Protein AF-A0A8C6GJ95-F1 (afdb_monomer)

Foldseek 3Di:
DDPDDDDDPCPPVVDDDPVVVVVCVVVCPPVDDDDPDPVVVVVVVVPVVPDPCCVPVVVVCCVVVPNDPPPDPDD

Mean predicted aligned error: 14.55 Å

Organism: Mus spicilegus (NCBI:txid10103)

Secondary structure (DSSP, 8-state):
--------TTHHHHS--HHHHHHHHHHTTTTSPPPS-HHHHHHHHHHHHS-THHHHHHHHHHHHTTTT-SS----

InterPro domains:
  IPR000175 Sodium:neurotransmitter symporter [PF00209] (32-68)
  IPR000175 Sodium:neurotransmitter symporter [PS50267] (31-75)
  IPR000175 Sodium:neurotransmitter sympo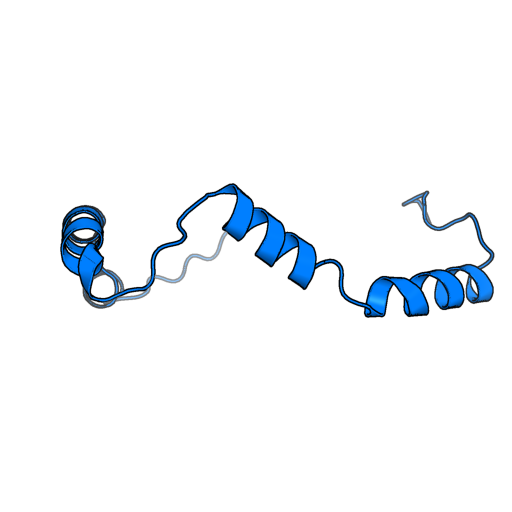rter [PTHR11616] (25-69)
  IPR037272 Sodium:neurotransmitter symporter superfamily [SSF161070] (32-68)

Structure (mmCIF, N/CA/C/O backbone):
data_AF-A0A8C6GJ95-F1
#
_entry.id   AF-A0A8C6GJ95-F1
#
loop_
_atom_site.group_PDB
_atom_site.id
_atom_site.type_symbol
_atom_site.label_atom_id
_atom_site.label_alt_id
_atom_site.label_comp_id
_atom_site.label_asym_id
_atom_site.label_entity_id
_atom_site.label_seq_id
_atom_site.pdbx_PDB_ins_code
_atom_site.Cartn_x
_atom_site.Cartn_y
_atom_site.Cartn_z
_atom_site.occupancy
_atom_site.B_iso_or_equiv
_atom_site.auth_seq_id
_atom_site.auth_comp_id
_atom_site.auth_asym_id
_atom_site.auth_atom_id
_atom_site.pdbx_PDB_model_num
ATOM 1 N N . MET A 1 1 ? -12.890 -30.218 -10.795 1.00 50.22 1 MET A N 1
ATOM 2 C CA . MET A 1 1 ? -11.908 -29.484 -9.969 1.00 50.22 1 MET A CA 1
ATOM 3 C C . MET A 1 1 ? -12.636 -29.021 -8.715 1.00 50.22 1 MET A C 1
ATOM 5 O O . MET A 1 1 ? -13.455 -28.118 -8.806 1.00 50.22 1 MET A O 1
ATOM 9 N N . VAL A 1 2 ? -12.491 -29.742 -7.600 1.00 64.69 2 VAL A N 1
ATOM 10 C CA . VAL A 1 2 ? -13.297 -29.521 -6.385 1.00 64.69 2 VAL A CA 1
ATOM 11 C C . VAL A 1 2 ? -12.524 -28.580 -5.464 1.00 64.69 2 VAL A C 1
ATOM 13 O O . VAL A 1 2 ? -11.375 -28.859 -5.130 1.00 64.69 2 VAL A O 1
ATOM 16 N N . ARG A 1 3 ? -13.122 -27.445 -5.094 1.00 63.41 3 ARG A N 1
ATOM 17 C CA . ARG A 1 3 ? -12.523 -26.484 -4.1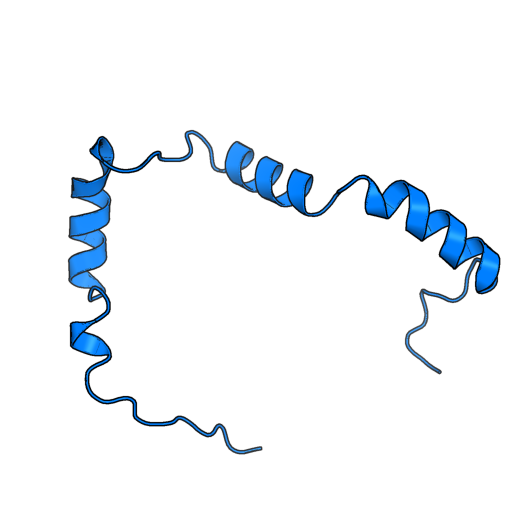60 1.00 63.41 3 ARG A CA 1
ATOM 18 C C . ARG A 1 3 ? -12.532 -27.111 -2.763 1.00 63.41 3 ARG A C 1
ATOM 20 O O . ARG A 1 3 ? -13.578 -27.166 -2.125 1.00 63.41 3 ARG A O 1
ATOM 27 N N . LEU A 1 4 ? -11.386 -27.613 -2.309 1.00 71.75 4 LEU A N 1
ATOM 28 C CA . LEU A 1 4 ? -11.204 -28.064 -0.929 1.00 71.75 4 LEU A CA 1
ATOM 29 C C . LEU A 1 4 ? -11.241 -26.836 -0.012 1.00 71.75 4 LEU A C 1
ATOM 31 O O . LEU A 1 4 ? -10.290 -26.058 0.030 1.00 71.75 4 LEU A O 1
ATOM 35 N N . VAL A 1 5 ? -12.362 -26.639 0.682 1.00 74.94 5 VAL A N 1
ATOM 36 C CA . VAL A 1 5 ? -12.491 -25.649 1.756 1.00 74.94 5 VAL A CA 1
ATOM 37 C C . VAL A 1 5 ? -12.336 -26.400 3.071 1.00 74.94 5 VAL A C 1
ATOM 39 O O . VAL A 1 5 ? -13.191 -27.207 3.428 1.00 74.94 5 VAL A O 1
ATOM 42 N N . LEU A 1 6 ? -11.221 -26.172 3.763 1.00 80.81 6 LEU A N 1
ATOM 43 C CA . LEU A 1 6 ? -10.996 -26.729 5.092 1.00 80.81 6 LEU A CA 1
ATOM 44 C C . LEU A 1 6 ? -11.806 -25.911 6.113 1.00 80.81 6 LEU A C 1
ATOM 46 O O . LEU A 1 6 ? -11.621 -24.692 6.166 1.00 80.81 6 LEU A O 1
ATOM 50 N N . PRO A 1 7 ? -12.694 -26.529 6.912 1.00 79.44 7 PRO A N 1
ATOM 51 C CA . PRO A 1 7 ? -13.355 -25.829 8.004 1.00 79.44 7 PRO A CA 1
ATOM 52 C C . PRO A 1 7 ? -12.307 -25.481 9.068 1.00 79.44 7 PRO A C 1
ATOM 54 O O . PRO A 1 7 ? -11.681 -26.373 9.638 1.00 79.44 7 PRO A O 1
ATOM 57 N N . ASN A 1 8 ? -12.090 -24.184 9.300 1.00 81.19 8 ASN A N 1
ATOM 58 C CA . ASN A 1 8 ? -11.166 -23.680 10.313 1.00 81.19 8 ASN A CA 1
ATOM 59 C C . ASN A 1 8 ? -11.964 -23.205 11.542 1.00 81.19 8 ASN A C 1
ATOM 61 O O . ASN A 1 8 ? -12.540 -22.114 11.494 1.00 81.19 8 ASN A O 1
ATOM 65 N N . PRO A 1 9 ? -12.062 -24.010 12.614 1.00 82.88 9 PRO A N 1
ATOM 66 C CA . PRO A 1 9 ? -12.802 -23.624 13.810 1.00 82.88 9 PRO A CA 1
ATOM 67 C C . PRO A 1 9 ? -12.097 -22.463 14.534 1.00 82.88 9 PRO A C 1
ATOM 69 O O . PRO A 1 9 ? -10.882 -22.490 14.719 1.00 82.88 9 PRO A O 1
ATOM 72 N N . GLY A 1 10 ? -12.858 -21.439 14.936 1.00 79.06 10 GLY A N 1
ATOM 73 C CA . GLY A 1 10 ? -12.342 -20.268 15.665 1.00 79.06 10 GLY A CA 1
ATOM 74 C C . GLY A 1 10 ? -11.815 -19.123 14.790 1.00 79.06 10 GLY A C 1
ATOM 75 O O . GLY A 1 10 ? -11.156 -18.219 15.294 1.00 79.06 10 GLY A O 1
ATOM 76 N N . LEU A 1 11 ? -12.079 -19.136 13.479 1.00 81.19 11 LEU A N 1
ATOM 77 C CA . LEU A 1 11 ? -11.708 -18.029 12.587 1.00 81.19 11 LEU A CA 1
ATOM 78 C C . LEU A 1 11 ? -12.434 -16.720 12.947 1.00 81.19 11 LEU A C 1
ATOM 80 O O . LEU A 1 11 ? -11.830 -15.652 12.896 1.00 81.19 11 LEU A O 1
ATOM 84 N N . GLU A 1 12 ? -13.701 -16.835 13.335 1.00 78.56 12 GLU A N 1
ATOM 85 C CA . GLU A 1 12 ? -14.599 -15.718 13.657 1.00 78.56 12 GLU A CA 1
ATOM 86 C C . GLU A 1 12 ? -14.191 -14.976 14.938 1.00 78.56 12 GLU A C 1
ATOM 88 O O . GLU A 1 12 ? -14.459 -13.793 15.063 1.00 78.56 12 GLU A O 1
ATOM 93 N N . GLU A 1 13 ? -13.490 -15.639 15.863 1.00 79.62 13 GLU A N 1
ATOM 94 C CA . GLU A 1 13 ? -12.997 -15.018 17.103 1.00 79.62 13 GLU A CA 1
ATOM 95 C C . GLU A 1 13 ? -11.634 -14.324 16.906 1.00 79.62 13 GLU A C 1
ATOM 97 O O . GLU A 1 13 ? -11.220 -13.489 17.705 1.00 79.62 13 GLU A O 1
ATOM 102 N N . ARG A 1 14 ? -10.900 -14.669 15.837 1.00 82.44 14 ARG A N 1
ATOM 103 C CA . ARG A 1 14 ? -9.537 -14.162 15.585 1.00 82.44 14 ARG A CA 1
ATOM 104 C C . ARG A 1 14 ? -9.488 -12.923 14.702 1.00 82.44 14 ARG A C 1
ATOM 106 O O . ARG A 1 14 ? -8.475 -12.224 14.720 1.00 82.44 14 ARG A O 1
ATOM 113 N N . ILE A 1 15 ? -10.501 -12.711 13.871 1.00 86.50 15 ILE A N 1
ATOM 114 C CA . ILE A 1 15 ? -10.547 -11.628 12.887 1.00 86.50 15 ILE A CA 1
ATOM 115 C C . ILE A 1 15 ? -11.755 -10.756 13.225 1.00 86.50 15 ILE A C 1
ATOM 117 O O . ILE A 1 15 ? -12.805 -11.321 13.520 1.00 86.50 15 ILE A O 1
ATOM 121 N N . PRO A 1 16 ? -11.636 -9.418 13.154 1.00 84.50 16 PRO A N 1
ATOM 122 C CA . PRO A 1 16 ? -12.785 -8.541 13.320 1.00 84.50 16 PRO A CA 1
ATOM 123 C C . PRO A 1 16 ? -13.916 -8.924 12.363 1.00 84.50 16 PRO A C 1
ATOM 125 O O . PRO A 1 16 ? -13.682 -9.173 11.174 1.00 84.50 16 PRO A O 1
ATOM 128 N N . SER A 1 17 ? -15.136 -8.956 12.886 1.00 84.19 17 SER A N 1
ATOM 129 C CA . SER A 1 17 ? -16.346 -9.099 12.079 1.00 84.19 17 SER A CA 1
ATOM 130 C C . SER A 1 17 ? -16.580 -7.851 11.217 1.00 84.19 17 SER A C 1
ATOM 132 O O . SER A 1 17 ? -16.005 -6.789 11.455 1.00 84.19 17 SER A O 1
ATOM 134 N N . LEU A 1 18 ? -17.415 -7.969 10.180 1.00 83.81 18 LEU A N 1
ATOM 135 C CA . LEU A 1 18 ? -17.672 -6.862 9.251 1.00 83.81 18 LEU A CA 1
ATOM 136 C C . LEU A 1 18 ? -18.223 -5.619 9.967 1.00 83.81 18 LEU A C 1
ATOM 138 O O . LEU A 1 18 ? -17.789 -4.509 9.673 1.00 83.81 18 LEU A O 1
ATOM 142 N N . ASP A 1 19 ? -19.118 -5.820 10.933 1.00 83.88 19 ASP A N 1
ATOM 143 C CA . ASP A 1 19 ? -19.694 -4.740 11.737 1.00 83.88 19 ASP A CA 1
ATOM 144 C C . ASP A 1 19 ? -18.646 -4.080 12.652 1.00 83.88 19 ASP A C 1
ATOM 146 O O . ASP A 1 19 ? -18.656 -2.866 12.855 1.00 83.88 19 ASP A O 1
ATOM 150 N N . 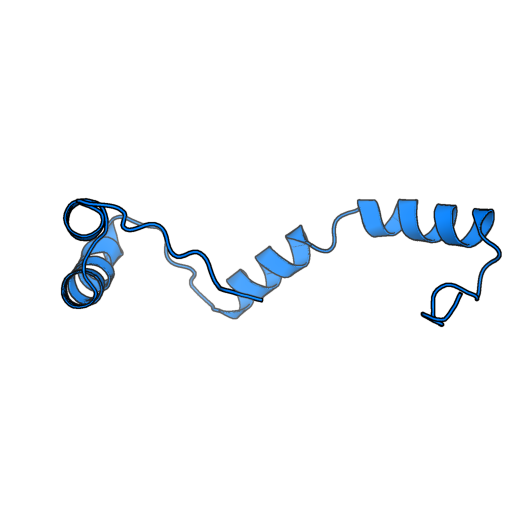GLU A 1 20 ? -17.691 -4.856 13.172 1.00 84.75 20 GLU A N 1
ATOM 151 C CA . GLU A 1 20 ? -16.589 -4.327 13.983 1.00 84.75 20 GLU A CA 1
ATOM 152 C C . GLU A 1 20 ? -15.577 -3.538 13.145 1.00 84.75 20 GLU A C 1
ATOM 154 O O . GLU A 1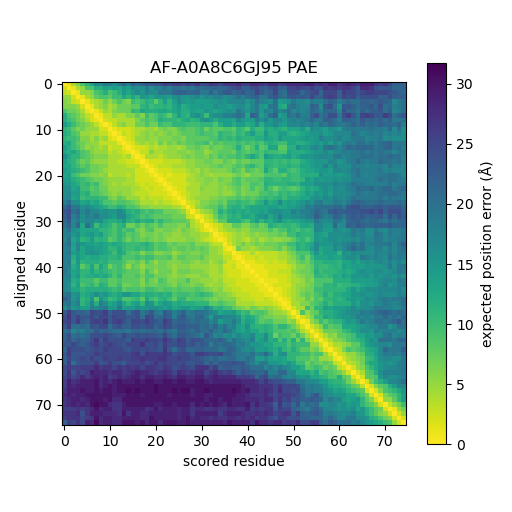 20 ? -15.003 -2.570 13.643 1.00 84.75 20 GLU A O 1
ATOM 159 N N . LEU A 1 21 ? -15.373 -3.890 11.869 1.00 85.19 21 LEU A N 1
ATOM 160 C CA . LEU A 1 21 ? -14.469 -3.154 10.978 1.00 85.19 21 LEU A CA 1
ATOM 161 C C . LEU A 1 21 ? -14.899 -1.693 10.796 1.00 85.19 21 LEU A C 1
ATOM 163 O O . LEU A 1 21 ? -14.043 -0.811 10.845 1.00 85.19 21 LEU A O 1
ATOM 167 N N . GLU A 1 22 ? -16.198 -1.413 10.649 1.00 83.25 22 GLU A N 1
ATOM 168 C CA . GLU A 1 22 ? -16.700 -0.035 10.508 1.00 83.25 22 GLU A CA 1
ATOM 169 C C . GLU A 1 22 ? -16.422 0.812 11.763 1.00 83.25 22 GLU A C 1
ATOM 171 O O . GLU A 1 22 ? -16.112 2.006 11.676 1.00 83.25 22 GLU A O 1
ATOM 176 N N . VAL A 1 23 ? -16.493 0.188 12.943 1.00 84.94 23 VAL A N 1
ATOM 177 C CA . VAL A 1 23 ? -16.183 0.832 14.226 1.00 84.94 23 VAL A CA 1
ATOM 178 C C . VAL A 1 23 ? -14.678 1.079 14.348 1.00 84.94 23 VAL A C 1
ATOM 180 O O . VAL A 1 23 ? -14.259 2.198 14.653 1.00 84.94 23 VAL A O 1
ATOM 183 N N . ILE A 1 24 ? -13.860 0.072 14.030 1.00 83.56 24 ILE A N 1
ATOM 184 C CA . ILE A 1 24 ? -12.395 0.148 14.081 1.00 83.56 24 ILE A CA 1
ATOM 185 C C . ILE A 1 24 ? -11.867 1.204 13.102 1.00 83.56 24 ILE A C 1
ATOM 187 O O . ILE A 1 24 ? -11.013 1.998 13.479 1.00 83.56 24 ILE A O 1
ATOM 191 N N . GLU A 1 25 ? -12.389 1.303 11.875 1.00 80.19 25 GLU A N 1
ATOM 192 C CA . GLU A 1 25 ? -11.957 2.326 10.903 1.00 80.19 25 GLU A CA 1
ATOM 193 C C . GLU A 1 25 ? -12.166 3.764 11.410 1.00 80.19 25 GLU A C 1
ATOM 195 O O . GLU A 1 25 ? -11.386 4.684 11.092 1.00 80.19 25 GLU A O 1
ATOM 200 N N . LYS A 1 26 ? -13.220 3.954 12.210 1.00 79.06 26 LYS A N 1
ATOM 201 C CA . LYS A 1 26 ? -13.571 5.225 12.841 1.00 79.06 26 LYS A CA 1
ATOM 202 C C . LYS A 1 26 ? -12.696 5.515 14.064 1.00 79.06 26 LYS A C 1
ATOM 204 O O . LYS A 1 26 ? -12.252 6.653 14.212 1.00 79.06 26 LYS A O 1
ATOM 209 N N . GLU A 1 27 ? -12.404 4.512 14.892 1.00 78.38 27 GLU A N 1
ATOM 210 C CA . GLU A 1 27 ? -11.545 4.642 16.081 1.00 78.38 27 GLU A CA 1
ATOM 211 C C . GLU A 1 27 ? -10.047 4.744 15.735 1.00 78.38 27 GLU A C 1
ATOM 213 O O . GLU A 1 27 ? -9.318 5.553 16.311 1.00 78.38 27 GLU A O 1
ATOM 218 N N . GLU A 1 28 ? -9.576 4.011 14.724 1.00 73.25 28 GLU A N 1
ATOM 219 C CA . GLU A 1 28 ? -8.172 3.994 14.292 1.00 73.25 28 GLU A CA 1
ATOM 220 C C . GLU A 1 28 ? -7.743 5.263 13.541 1.00 73.25 28 GLU A C 1
ATOM 222 O O . GLU A 1 28 ? -6.576 5.389 13.161 1.00 73.25 28 GLU A O 1
ATOM 227 N N . ALA A 1 29 ? -8.635 6.248 13.380 1.00 63.56 29 ALA A N 1
ATOM 228 C CA . ALA A 1 29 ? -8.316 7.554 12.801 1.00 63.56 29 ALA A CA 1
ATOM 229 C C . ALA A 1 29 ? -7.178 8.297 13.527 1.00 63.56 29 ALA A C 1
ATOM 231 O O . ALA A 1 29 ? -6.532 9.137 12.907 1.00 63.56 29 ALA A O 1
ATOM 232 N N . GLY A 1 30 ? -6.917 7.978 14.801 1.00 65.88 30 GLY A N 1
ATOM 233 C CA . GLY A 1 30 ? -5.801 8.536 15.575 1.00 65.88 30 GLY A CA 1
ATOM 234 C C . GLY A 1 30 ? -4.630 7.581 15.831 1.00 65.88 30 GLY A C 1
ATOM 235 O O . GLY A 1 30 ? -3.572 8.037 16.255 1.00 65.88 30 GLY A O 1
ATOM 236 N N . SER A 1 31 ? -4.795 6.273 15.599 1.00 72.31 31 SER A N 1
ATOM 237 C CA . SER A 1 31 ? -3.788 5.257 15.951 1.00 72.31 31 SER A CA 1
ATOM 238 C C . SER A 1 31 ? -2.967 4.781 14.751 1.00 72.31 31 SER A C 1
ATOM 240 O O . SER A 1 31 ? -1.778 4.492 14.909 1.00 72.31 31 SER A O 1
ATOM 242 N N . ARG A 1 32 ? -3.559 4.731 13.547 1.00 75.12 32 ARG A N 1
ATOM 243 C CA . ARG A 1 32 ? -2.870 4.269 12.333 1.00 75.12 32 ARG A CA 1
ATOM 244 C C . ARG A 1 32 ? -2.642 5.401 11.333 1.00 75.12 32 ARG A C 1
ATOM 246 O O . ARG A 1 32 ? -3.550 6.200 11.106 1.00 75.12 32 ARG A O 1
ATOM 253 N N . PRO A 1 33 ? -1.467 5.453 10.679 1.00 77.81 33 PRO A N 1
ATOM 254 C CA . PRO A 1 33 ? -1.241 6.393 9.590 1.00 77.81 33 PRO A CA 1
ATOM 255 C C . PRO A 1 33 ? -2.184 6.064 8.424 1.00 77.81 33 PRO A C 1
ATOM 257 O O . PRO A 1 33 ? -2.164 4.954 7.888 1.00 77.81 33 PRO A O 1
ATOM 260 N N . LYS A 1 34 ? -3.024 7.032 8.045 1.00 79.25 34 LYS A N 1
ATOM 261 C CA . LYS A 1 34 ? -3.896 6.964 6.865 1.00 79.25 34 LYS A CA 1
ATOM 262 C C . LYS A 1 34 ? -3.184 7.608 5.673 1.00 79.25 34 LYS A C 1
ATOM 264 O O . LYS A 1 34 ? -2.392 8.529 5.841 1.00 79.25 34 LYS A O 1
ATOM 269 N N . TRP A 1 35 ? -3.456 7.116 4.468 1.00 80.94 35 TRP A N 1
ATOM 270 C CA . TRP A 1 35 ? -2.978 7.759 3.242 1.00 80.94 35 TRP A CA 1
ATOM 271 C C . TRP A 1 35 ? -3.805 9.017 2.972 1.00 80.94 35 TRP A C 1
ATOM 273 O O . TRP A 1 35 ? -5.030 8.927 2.907 1.00 80.94 35 TRP A O 1
ATOM 283 N N . ASP A 1 36 ? -3.151 10.161 2.754 1.00 76.94 36 ASP A N 1
ATOM 284 C CA . ASP A 1 36 ? -3.846 11.428 2.478 1.00 76.94 36 ASP A CA 1
ATOM 285 C C . ASP A 1 36 ? -4.596 11.399 1.140 1.00 76.94 36 ASP A C 1
ATOM 287 O O . ASP A 1 36 ? -5.645 12.020 0.975 1.00 76.94 36 ASP A O 1
ATOM 291 N N . ASN A 1 37 ? -4.057 10.678 0.150 1.00 83.81 37 ASN A N 1
ATOM 292 C CA . ASN A 1 37 ? -4.656 10.584 -1.175 1.00 83.81 37 ASN A CA 1
ATOM 293 C C . ASN A 1 37 ? -4.497 9.178 -1.765 1.00 83.81 37 ASN A C 1
ATOM 295 O O . ASN A 1 37 ? -3.411 8.594 -1.758 1.00 83.81 37 ASN A O 1
ATOM 299 N N . LYS A 1 38 ? -5.566 8.676 -2.393 1.00 81.06 38 LYS A N 1
ATOM 300 C CA . LYS A 1 38 ? -5.558 7.445 -3.196 1.00 81.06 38 LYS A CA 1
ATOM 301 C C . LYS A 1 38 ? -4.447 7.450 -4.252 1.00 81.06 38 LYS A C 1
ATOM 303 O O . LYS A 1 38 ? -3.860 6.408 -4.527 1.00 81.06 38 LYS A O 1
ATOM 308 N N . ALA A 1 39 ? -4.117 8.617 -4.808 1.00 81.88 39 ALA A N 1
ATOM 309 C CA . ALA A 1 39 ? -3.011 8.763 -5.749 1.00 81.88 39 ALA A CA 1
ATOM 310 C C . ALA A 1 39 ? -1.643 8.443 -5.118 1.00 81.88 39 ALA A C 1
ATOM 312 O O . ALA A 1 39 ? -0.838 7.778 -5.761 1.00 81.88 39 ALA A O 1
ATOM 313 N N . GLN A 1 40 ? -1.385 8.849 -3.867 1.00 82.56 40 GLN A N 1
ATOM 314 C CA . GLN A 1 40 ? -0.129 8.534 -3.168 1.00 82.56 40 GLN A CA 1
ATOM 315 C C . GLN A 1 40 ? 0.016 7.029 -2.931 1.00 82.56 40 GLN A C 1
ATOM 317 O O . GLN A 1 40 ? 1.094 6.476 -3.143 1.00 82.56 40 GLN A O 1
ATOM 322 N N . TYR A 1 41 ? -1.080 6.358 -2.565 1.00 84.88 41 TYR A N 1
ATOM 323 C CA . TYR A 1 41 ? -1.105 4.902 -2.431 1.00 84.88 41 TYR A CA 1
ATOM 324 C C . TYR A 1 41 ? -0.766 4.218 -3.762 1.00 84.88 41 TYR A C 1
ATOM 326 O O . TYR A 1 41 ? 0.161 3.413 -3.832 1.00 84.88 41 TYR A O 1
ATOM 334 N N . MET A 1 42 ? -1.449 4.609 -4.844 1.00 85.25 42 MET A N 1
ATOM 335 C CA . MET A 1 42 ? -1.210 4.044 -6.177 1.00 85.25 42 MET A CA 1
ATOM 336 C C . MET A 1 42 ? 0.226 4.288 -6.655 1.00 85.25 42 MET A C 1
ATOM 338 O O . MET A 1 42 ? 0.873 3.363 -7.139 1.00 85.25 42 MET A O 1
ATOM 342 N N . LEU A 1 43 ? 0.750 5.505 -6.486 1.00 82.19 43 LEU A N 1
ATOM 343 C CA . LEU A 1 43 ? 2.127 5.854 -6.847 1.00 82.19 43 LEU A CA 1
ATOM 344 C C . LEU A 1 43 ? 3.154 5.069 -6.023 1.00 82.19 43 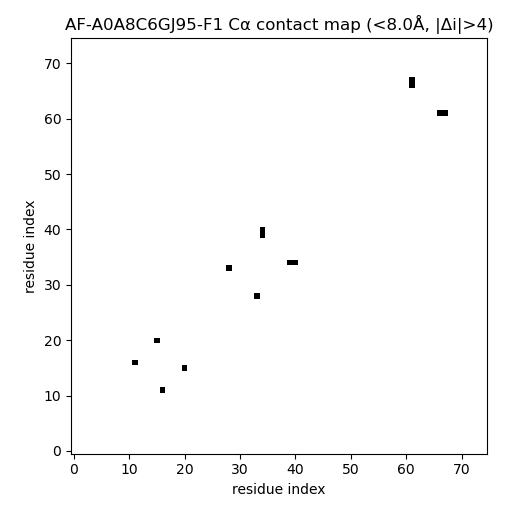LEU A C 1
ATOM 346 O O . LEU A 1 43 ? 4.162 4.645 -6.578 1.00 82.19 43 LEU A O 1
ATOM 350 N N . THR A 1 44 ? 2.890 4.815 -4.738 1.00 85.44 44 THR A N 1
ATOM 351 C CA . THR A 1 44 ? 3.768 3.998 -3.882 1.00 85.44 44 THR A CA 1
ATOM 352 C C . THR A 1 44 ? 3.794 2.543 -4.348 1.00 85.44 44 THR A C 1
ATOM 354 O O . THR A 1 44 ? 4.868 1.963 -4.497 1.00 85.44 44 THR A O 1
ATOM 357 N N . CYS A 1 45 ? 2.630 1.961 -4.657 1.00 83.19 45 CYS A N 1
ATOM 358 C CA . CYS A 1 45 ? 2.546 0.605 -5.199 1.00 83.19 45 CYS A CA 1
ATOM 359 C C . CYS A 1 45 ? 3.238 0.490 -6.565 1.00 83.19 45 CYS A C 1
ATOM 361 O O . CYS A 1 45 ? 3.990 -0.452 -6.799 1.00 83.19 45 CYS A O 1
ATOM 363 N N . VAL A 1 46 ? 3.022 1.456 -7.463 1.00 82.81 46 VAL A N 1
ATOM 364 C CA . VAL A 1 46 ? 3.661 1.470 -8.787 1.00 82.81 46 VAL A CA 1
ATOM 365 C C . VAL A 1 46 ? 5.169 1.676 -8.661 1.00 82.81 46 VAL A C 1
ATOM 367 O O . VAL A 1 46 ? 5.922 0.964 -9.315 1.00 82.81 46 VAL A O 1
ATOM 370 N N . GLY A 1 47 ? 5.628 2.574 -7.789 1.00 80.69 47 GLY A N 1
ATOM 371 C CA . GLY A 1 47 ?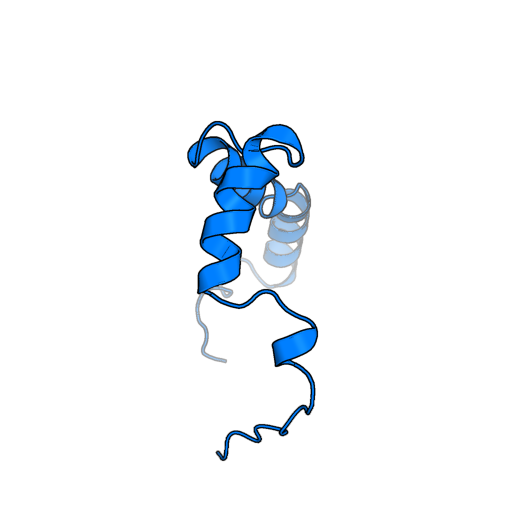 7.051 2.772 -7.509 1.00 80.69 47 GLY A CA 1
ATOM 372 C C . GLY A 1 47 ? 7.724 1.529 -6.919 1.00 80.69 47 GLY A C 1
ATOM 373 O O . GLY A 1 47 ? 8.869 1.241 -7.253 1.00 80.69 47 GLY A O 1
ATOM 374 N N . PHE A 1 48 ? 7.004 0.747 -6.107 1.00 76.62 48 PHE A N 1
ATOM 375 C CA . PHE A 1 48 ? 7.480 -0.547 -5.613 1.00 76.62 48 PHE A CA 1
ATOM 376 C C . PHE A 1 48 ? 7.572 -1.602 -6.729 1.00 76.62 48 PHE A C 1
ATOM 378 O O . PHE A 1 48 ? 8.566 -2.320 -6.827 1.00 76.62 48 PHE A O 1
ATOM 385 N N . CYS A 1 49 ? 6.563 -1.685 -7.599 1.00 73.00 49 CYS A N 1
ATOM 386 C CA . CYS A 1 49 ? 6.534 -2.650 -8.701 1.00 73.00 49 CYS A CA 1
ATOM 387 C C . CYS A 1 49 ? 7.521 -2.307 -9.830 1.00 73.00 49 CYS A C 1
ATOM 389 O O . CYS A 1 49 ? 8.071 -3.200 -10.476 1.00 73.00 49 CYS A O 1
ATOM 391 N N . VAL A 1 50 ? 7.759 -1.020 -10.081 1.00 70.25 50 VAL A N 1
ATOM 392 C CA . VAL A 1 50 ? 8.677 -0.518 -11.112 1.00 70.25 50 VAL A CA 1
ATOM 393 C C . VAL A 1 50 ? 10.027 -0.198 -10.463 1.00 70.25 50 VAL A C 1
ATOM 395 O O . VAL A 1 50 ? 10.473 0.943 -10.406 1.00 70.25 50 VAL A O 1
ATOM 398 N N . GLY A 1 51 ? 10.685 -1.231 -9.935 1.00 64.56 51 GLY A N 1
ATOM 399 C CA . GLY A 1 51 ? 12.036 -1.115 -9.383 1.00 64.56 51 GLY A CA 1
ATOM 400 C C . GLY A 1 51 ? 13.129 -1.110 -10.461 1.00 64.56 51 GLY A C 1
ATOM 401 O O . GLY A 1 51 ? 12.935 -1.622 -11.567 1.00 64.56 51 GLY A O 1
ATOM 402 N N . LEU A 1 52 ? 14.324 -0.616 -10.102 1.00 56.19 52 LEU A N 1
ATOM 403 C CA . LEU A 1 52 ? 15.564 -0.622 -10.911 1.00 56.19 52 LEU A CA 1
ATOM 404 C C . LEU A 1 52 ? 15.877 -1.975 -11.592 1.00 56.19 52 LEU A C 1
ATOM 406 O O . LEU A 1 52 ? 16.549 -2.006 -12.622 1.00 56.19 52 LEU A O 1
ATOM 410 N N . GLY A 1 53 ? 15.334 -3.082 -11.074 1.00 57.69 53 GLY A N 1
ATOM 411 C CA . GLY A 1 53 ? 15.413 -4.411 -11.680 1.00 57.69 53 GLY A CA 1
ATOM 412 C C . GLY A 1 53 ? 14.852 -4.508 -13.102 1.00 57.69 53 GLY A C 1
ATOM 413 O O . GLY A 1 53 ? 15.403 -5.253 -13.914 1.00 57.69 53 GLY A O 1
ATOM 414 N N . ASN A 1 54 ? 13.825 -3.722 -13.444 1.00 56.97 54 ASN A N 1
ATOM 415 C CA . ASN A 1 54 ? 13.260 -3.704 -14.799 1.00 56.97 54 ASN A CA 1
ATOM 416 C C . ASN A 1 54 ? 14.176 -3.012 -15.813 1.00 56.97 54 ASN A C 1
ATOM 418 O O . ASN A 1 54 ? 14.108 -3.318 -16.998 1.00 56.97 54 ASN A O 1
ATOM 422 N N . VAL A 1 55 ? 15.066 -2.125 -15.370 1.00 59.59 55 VAL A N 1
ATOM 423 C CA . VAL A 1 55 ? 15.983 -1.410 -16.266 1.00 59.59 55 VAL A CA 1
ATOM 424 C C . VAL A 1 55 ? 17.186 -2.277 -16.645 1.00 59.59 55 VAL A C 1
ATOM 426 O O . VAL A 1 55 ? 17.695 -2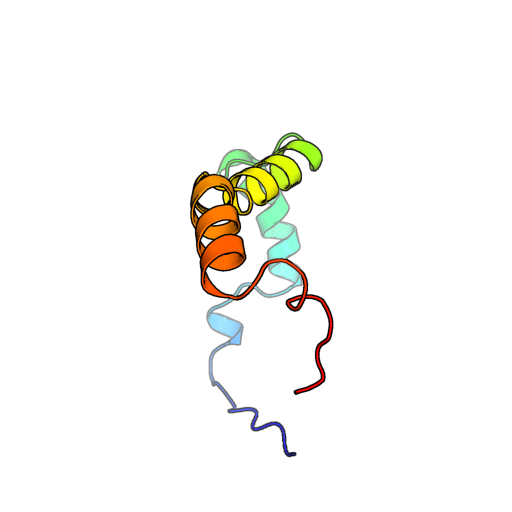.130 -17.750 1.00 59.59 55 VAL A O 1
ATOM 429 N N . TRP A 1 56 ? 17.616 -3.220 -15.792 1.00 55.81 56 TRP A N 1
ATOM 430 C CA . TRP A 1 56 ? 18.779 -4.075 -16.084 1.00 55.81 56 TRP A CA 1
ATOM 431 C C . TRP A 1 56 ? 18.434 -5.502 -16.542 1.00 55.81 56 TRP A C 1
ATOM 433 O O . TRP A 1 56 ? 19.192 -6.079 -17.321 1.00 55.81 56 TRP A O 1
ATOM 443 N N . ARG A 1 57 ? 17.308 -6.104 -16.108 1.00 56.03 57 ARG A N 1
ATOM 444 C CA . ARG A 1 57 ? 16.920 -7.457 -16.570 1.00 56.03 57 ARG A CA 1
ATOM 445 C C . ARG A 1 57 ? 16.241 -7.453 -17.931 1.00 56.03 57 ARG A C 1
ATOM 447 O O . ARG A 1 57 ? 16.416 -8.410 -18.679 1.00 56.03 57 ARG A O 1
ATOM 454 N N . PHE A 1 58 ? 15.494 -6.400 -18.253 1.00 53.88 58 PHE A N 1
ATOM 455 C CA . PHE A 1 58 ? 14.794 -6.287 -19.529 1.00 53.8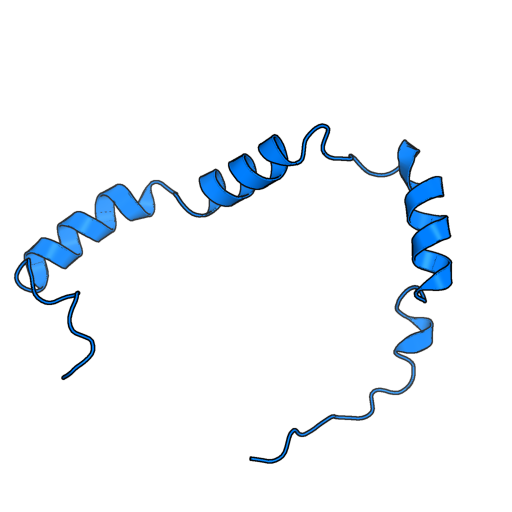8 58 PHE A CA 1
ATOM 456 C C . PHE A 1 58 ? 15.756 -6.231 -20.733 1.00 53.88 58 PHE A C 1
ATOM 458 O O . PHE A 1 58 ? 15.562 -7.010 -21.664 1.00 53.88 58 PHE A O 1
ATOM 465 N N . PRO A 1 59 ? 16.850 -5.441 -20.723 1.00 53.81 59 PRO A N 1
ATOM 466 C CA . PRO A 1 59 ? 17.796 -5.462 -21.838 1.00 53.81 59 PRO A CA 1
ATOM 467 C C . PRO A 1 59 ? 18.632 -6.751 -21.904 1.00 53.81 59 PRO A C 1
ATOM 469 O O . PRO A 1 59 ? 18.883 -7.247 -23.000 1.00 53.81 59 PRO A O 1
ATOM 472 N N . TYR A 1 60 ? 19.011 -7.353 -20.768 1.00 51.28 60 TYR A N 1
ATOM 473 C CA . TYR A 1 60 ? 19.843 -8.567 -20.769 1.00 51.28 60 TYR A CA 1
ATOM 474 C C . TYR A 1 60 ? 19.077 -9.825 -21.229 1.00 51.28 60 TYR A C 1
ATOM 476 O O . TYR A 1 60 ? 19.625 -10.648 -21.968 1.00 51.28 60 TYR A O 1
ATOM 484 N N . LEU A 1 61 ? 17.790 -9.968 -20.870 1.00 55.31 61 LEU A N 1
ATOM 485 C CA . LEU A 1 61 ? 16.947 -11.047 -21.410 1.00 55.31 61 LEU A CA 1
ATOM 486 C C . LEU A 1 61 ? 16.614 -10.839 -22.895 1.00 55.31 61 LEU A C 1
ATOM 488 O O . LEU A 1 61 ? 16.652 -11.809 -23.651 1.00 55.31 61 LEU A O 1
ATOM 492 N N . CYS A 1 62 ? 16.350 -9.600 -23.326 1.00 53.09 62 CYS A N 1
ATOM 493 C CA . CYS A 1 62 ? 16.085 -9.283 -24.734 1.00 53.09 62 CYS A CA 1
ATOM 494 C C . CYS A 1 62 ? 17.292 -9.552 -25.646 1.00 53.09 62 CYS A C 1
ATOM 496 O O . CYS A 1 62 ? 17.108 -9.874 -26.818 1.00 53.09 62 CYS A O 1
ATOM 498 N N . GLN A 1 63 ? 18.519 -9.456 -25.126 1.00 53.72 63 GLN A N 1
ATOM 499 C CA . GLN A 1 63 ? 19.724 -9.719 -25.914 1.00 53.72 63 GLN A CA 1
ATOM 500 C C . GLN A 1 63 ? 20.124 -11.203 -25.947 1.00 53.72 63 GLN A C 1
ATOM 502 O O . GLN A 1 63 ? 20.650 -11.666 -26.954 1.00 53.72 63 GLN A O 1
ATOM 507 N N . SER A 1 64 ? 19.840 -11.964 -24.885 1.00 53.81 64 SER A N 1
ATOM 508 C CA . SER A 1 64 ? 20.148 -13.402 -24.807 1.00 53.81 64 SER A CA 1
ATOM 509 C C . SER A 1 64 ? 19.106 -14.306 -25.480 1.00 53.81 64 SER A C 1
ATOM 511 O O . SER A 1 64 ? 19.469 -15.373 -25.966 1.00 53.81 64 SER A O 1
ATOM 513 N N . HIS A 1 65 ? 17.840 -13.881 -25.574 1.00 54.81 65 HIS A N 1
ATOM 514 C CA . HIS A 1 65 ? 16.745 -14.673 -26.162 1.00 54.81 65 HIS A CA 1
ATOM 515 C C . HIS A 1 65 ? 16.238 -14.138 -27.510 1.00 54.81 65 HIS A C 1
ATOM 517 O O . HIS A 1 65 ? 15.067 -14.316 -27.832 1.00 54.81 65 HIS A O 1
ATOM 523 N N . GLY A 1 66 ? 17.099 -13.490 -28.306 1.00 51.09 66 GLY A N 1
ATOM 524 C CA . GLY A 1 66 ? 16.748 -13.026 -29.653 1.00 51.09 66 GLY A CA 1
ATOM 525 C C . GLY A 1 66 ? 15.599 -12.017 -29.637 1.00 51.09 66 GLY A C 1
ATOM 526 O O . GLY A 1 66 ? 14.438 -12.378 -29.824 1.00 51.09 66 GLY A O 1
ATOM 527 N N . GLY A 1 67 ? 15.936 -10.749 -29.395 1.00 54.44 67 GLY A N 1
ATOM 528 C CA . GLY A 1 67 ? 14.996 -9.634 -29.301 1.00 54.44 67 GLY A CA 1
ATOM 529 C C . GLY A 1 67 ? 13.857 -9.712 -30.321 1.00 54.44 67 GLY A C 1
ATOM 530 O O . GLY A 1 67 ? 14.083 -9.583 -31.521 1.00 54.44 67 GLY A O 1
ATOM 531 N N . GLY A 1 68 ? 12.636 -9.935 -29.821 1.00 54.78 68 GLY A N 1
ATOM 532 C CA . GLY A 1 68 ? 11.406 -9.875 -30.617 1.00 54.78 68 GLY A CA 1
ATOM 533 C C . GLY A 1 68 ? 10.427 -11.051 -30.512 1.00 54.78 68 GLY A C 1
ATOM 534 O O . GLY A 1 68 ? 9.366 -10.955 -31.117 1.00 54.78 68 GLY A O 1
ATOM 535 N N . ARG A 1 69 ? 10.703 -12.135 -29.764 1.00 48.81 69 ARG A N 1
ATOM 536 C CA . ARG A 1 69 ? 9.764 -13.284 -29.623 1.00 48.81 69 ARG A CA 1
ATOM 537 C C . ARG A 1 69 ? 9.166 -13.518 -28.230 1.00 48.81 69 ARG A C 1
ATOM 539 O O . ARG A 1 69 ? 8.659 -14.593 -27.950 1.00 48.81 69 ARG A O 1
ATOM 546 N N . THR A 1 70 ? 9.156 -12.512 -27.360 1.00 52.31 70 THR A N 1
ATOM 547 C CA . THR A 1 70 ? 8.499 -12.618 -26.038 1.00 52.31 70 THR A CA 1
ATOM 548 C C . THR A 1 70 ? 6.983 -12.364 -26.087 1.00 52.31 70 THR A C 1
ATOM 550 O O . THR A 1 70 ? 6.289 -12.649 -25.120 1.00 52.31 70 THR A O 1
ATOM 553 N N . TRP A 1 71 ? 6.446 -11.838 -27.192 1.00 46.12 71 TRP A N 1
ATOM 554 C CA . TRP A 1 71 ? 5.043 -11.399 -27.284 1.00 46.12 71 TRP A CA 1
ATOM 555 C C . TRP A 1 71 ? 4.065 -12.411 -27.902 1.00 46.12 71 TRP A C 1
ATOM 557 O O . TRP A 1 71 ? 2.899 -12.070 -28.078 1.00 46.12 71 TRP A O 1
ATOM 567 N N . ASP A 1 72 ? 4.498 -13.642 -28.189 1.00 46.16 72 ASP A N 1
ATOM 568 C CA . ASP A 1 72 ? 3.608 -14.705 -28.676 1.00 46.16 72 ASP A CA 1
ATOM 569 C C . ASP A 1 72 ? 3.572 -15.874 -27.672 1.00 46.16 72 ASP A C 1
ATOM 571 O O . ASP A 1 72 ? 4.566 -16.595 -27.541 1.00 46.16 72 ASP A O 1
ATOM 575 N N . PRO A 1 73 ? 2.480 -16.062 -26.907 1.00 49.06 73 PRO A N 1
ATOM 576 C CA . PRO A 1 73 ? 2.353 -17.163 -25.965 1.00 49.06 73 PRO A CA 1
ATOM 577 C C . PRO A 1 73 ? 1.872 -18.405 -26.730 1.00 49.06 73 PRO A C 1
ATOM 579 O O . PRO A 1 73 ? 0.696 -18.758 -26.668 1.00 49.06 73 PRO A O 1
ATOM 582 N N . GLY A 1 74 ? 2.763 -19.034 -27.501 1.00 59.81 74 GLY A N 1
ATOM 583 C CA . GLY A 1 74 ? 2.362 -20.068 -28.463 1.00 59.81 74 GLY A CA 1
ATOM 584 C C . GLY A 1 74 ? 3.368 -21.175 -28.785 1.00 59.81 74 GLY A C 1
ATOM 585 O O . GLY A 1 74 ? 3.106 -21.921 -29.724 1.00 59.81 74 GLY A O 1
ATOM 586 N N . TRP A 1 75 ? 4.476 -21.315 -28.045 1.00 44.62 75 TRP A N 1
ATOM 587 C CA . TRP A 1 75 ? 5.401 -22.456 -28.160 1.00 44.62 75 TRP A CA 1
ATOM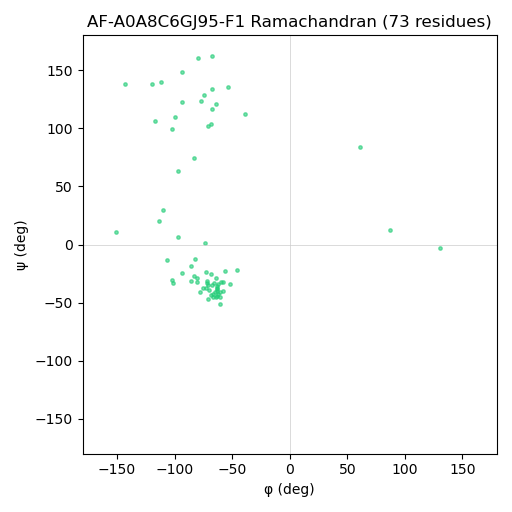 588 C C . TRP A 1 75 ? 5.949 -22.877 -26.800 1.00 44.62 75 TRP A C 1
ATOM 590 O O . TRP A 1 75 ? 6.358 -21.974 -26.035 1.00 44.62 75 TRP A O 1
#

pLDDT: mean 70.33, std 13.33, range [44.62, 86.5]

Solvent-accessible surface area (backbone atoms only — not comparable to full-atom values): 5060 Å² total; per-residue (Å²): 138,81,85,87,77,79,89,64,89,67,54,75,82,74,43,82,50,77,76,50,45,63,52,45,64,62,64,36,66,82,77,50,94,74,79,95,42,75,65,58,54,53,51,52,54,48,53,64,74,65,39,76,63,61,71,58,51,51,59,54,50,37,66,74,66,57,69,83,65,85,85,61,98,80,129

Sequence (75 aa):
MVRLVLPNPGLEERIPSLDELEVIEKEEAGSRPKWDNKAQYMLTCVGFCVGLGNVWRFPYLCQSHGGGRTWDPGW

Radius of gyration: 22.48 Å; Cα contacts (8 Å, |Δi|>4): 7; chains: 1; bounding box: 40×41×48 Å